Protein AF-A0A256I765-F1 (afdb_monomer_lite)

Foldseek 3Di:
DDDDDDPPPDDPDPPPDPPCPVVVVVVVVCVVVVVVCCVVCVPVVVVVVVVVVVVVVVVVVVVVVVVCVQWVFDQDVPPGTDTDGDPDD

pLDDT: mean 73.79, std 20.91, range [37.41, 98.12]

Radius of gyration: 30.71 Å; chains: 1; bounding box: 88×30×59 Å

Secondary structure (DSSP, 8-state):
------------------TTHHHHHHHHHHHHHHHHHHHH-HHHHHHHHHHHHHHHHHHHHHHHHHHHHH-EEEEETTTEEEEE-----

Structure (mmCIF, N/CA/C/O backbone):
data_AF-A0A256I765-F1
#
_entry.id   AF-A0A256I765-F1
#
loop_
_atom_site.group_PDB
_atom_site.id
_atom_site.type_symbol
_atom_site.label_atom_id
_atom_site.label_alt_id
_atom_site.label_comp_id
_atom_site.label_asym_id
_atom_site.label_entity_id
_atom_site.label_seq_id
_atom_site.pdbx_PDB_ins_code
_atom_site.Cartn_x
_atom_site.Cartn_y
_atom_site.Cartn_z
_atom_site.occupancy
_atom_site.B_iso_or_equiv
_atom_site.auth_seq_id
_atom_site.auth_comp_id
_atom_site.auth_asym_id
_atom_site.auth_atom_id
_atom_site.pdbx_PDB_model_num
ATOM 1 N N . MET A 1 1 ? 72.301 2.236 -15.790 1.00 37.41 1 MET A N 1
ATOM 2 C CA . MET A 1 1 ? 71.826 3.534 -15.263 1.00 37.41 1 MET A CA 1
ATOM 3 C C . MET A 1 1 ? 70.408 3.329 -14.760 1.00 37.41 1 MET A C 1
ATOM 5 O O . MET A 1 1 ? 69.513 3.111 -15.560 1.00 37.41 1 MET A O 1
ATOM 9 N N . ASN A 1 2 ? 70.255 3.274 -13.436 1.00 44.09 2 ASN A N 1
ATOM 10 C CA . ASN A 1 2 ? 68.973 3.207 -12.735 1.00 44.09 2 ASN A CA 1
ATOM 11 C C . ASN A 1 2 ? 68.425 4.632 -12.597 1.00 44.09 2 ASN A C 1
ATOM 13 O O . ASN A 1 2 ? 69.186 5.521 -12.218 1.00 44.09 2 ASN A O 1
ATOM 17 N N . GLY A 1 3 ? 67.142 4.856 -12.880 1.00 46.94 3 GLY A N 1
ATOM 18 C CA . GLY A 1 3 ? 66.571 6.203 -12.825 1.00 46.94 3 GLY A CA 1
ATOM 19 C C . GLY A 1 3 ? 65.063 6.261 -13.034 1.00 46.94 3 GLY A C 1
ATOM 20 O O . GLY A 1 3 ? 64.611 6.784 -14.039 1.00 46.94 3 GLY A O 1
ATOM 21 N N . GLY A 1 4 ? 64.318 5.709 -12.073 1.00 52.09 4 GLY A N 1
ATOM 22 C CA . GLY A 1 4 ? 63.030 6.226 -11.597 1.00 52.09 4 GLY A CA 1
ATOM 23 C C . GLY A 1 4 ? 61.976 6.641 -12.624 1.00 52.09 4 GLY A C 1
ATOM 24 O O . GLY A 1 4 ? 61.779 7.830 -12.855 1.00 52.09 4 GLY A O 1
ATOM 25 N N . TYR A 1 5 ? 61.182 5.677 -13.092 1.00 51.31 5 TYR A N 1
ATOM 26 C CA . TYR A 1 5 ? 59.830 5.966 -13.565 1.00 51.31 5 TYR A CA 1
ATOM 27 C C . TYR A 1 5 ? 58.875 5.854 -12.382 1.00 51.31 5 TYR A C 1
ATOM 29 O O . TYR A 1 5 ? 58.741 4.820 -11.730 1.00 51.31 5 TYR A O 1
ATOM 37 N N . THR A 1 6 ? 58.259 6.983 -12.081 1.00 58.50 6 THR A N 1
ATOM 38 C CA . THR A 1 6 ? 57.226 7.208 -11.08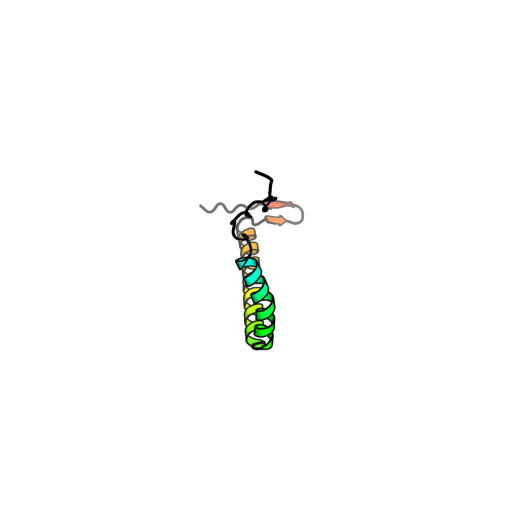2 1.00 58.50 6 THR A CA 1
ATOM 39 C C . THR A 1 6 ? 56.071 6.214 -11.213 1.00 58.50 6 THR A C 1
ATOM 41 O O . THR A 1 6 ? 55.118 6.460 -11.946 1.00 58.50 6 THR A O 1
ATOM 44 N N . ALA A 1 7 ? 56.096 5.133 -10.439 1.00 50.12 7 ALA A N 1
ATOM 45 C CA . ALA A 1 7 ? 54.901 4.352 -10.138 1.00 50.12 7 ALA A CA 1
ATOM 46 C C . ALA A 1 7 ? 54.385 4.741 -8.748 1.00 50.12 7 ALA A C 1
ATOM 48 O O . ALA A 1 7 ? 54.237 3.917 -7.852 1.00 50.12 7 ALA A O 1
ATOM 49 N N .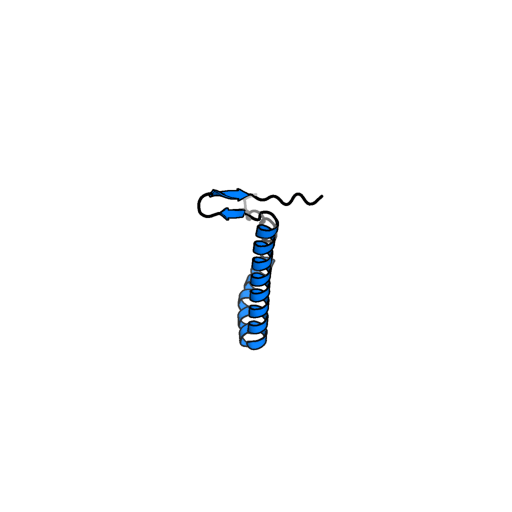 ARG A 1 8 ? 54.051 6.027 -8.581 1.00 52.12 8 ARG A N 1
ATOM 50 C CA . ARG A 1 8 ? 53.030 6.442 -7.609 1.00 52.12 8 ARG A CA 1
ATOM 51 C C . ARG A 1 8 ? 51.667 6.065 -8.200 1.00 52.12 8 ARG A C 1
ATOM 53 O O . ARG A 1 8 ? 50.820 6.919 -8.434 1.00 52.12 8 ARG A O 1
ATOM 60 N N . ALA A 1 9 ? 51.489 4.784 -8.51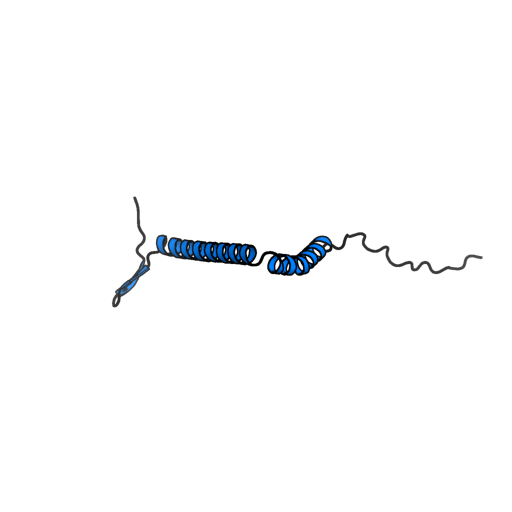4 1.00 51.16 9 ALA A N 1
ATOM 61 C CA . ALA A 1 9 ? 50.189 4.222 -8.807 1.00 51.16 9 ALA A CA 1
ATOM 62 C C . ALA A 1 9 ? 49.523 4.054 -7.446 1.00 51.16 9 ALA A C 1
ATOM 64 O O . ALA A 1 9 ? 49.810 3.119 -6.705 1.00 51.16 9 ALA A O 1
ATOM 65 N N . VAL A 1 10 ? 48.808 5.118 -7.076 1.00 53.66 10 VAL A N 1
ATOM 66 C CA . VAL A 1 10 ? 47.512 5.096 -6.399 1.00 53.66 10 VAL A CA 1
ATOM 67 C C . VAL A 1 10 ? 47.254 3.770 -5.703 1.00 53.66 10 VAL A C 1
ATOM 69 O O . VAL A 1 10 ? 47.064 2.768 -6.386 1.00 53.66 10 VAL A O 1
ATOM 72 N N . MET A 1 11 ? 47.248 3.808 -4.362 1.00 46.00 11 MET A N 1
ATOM 73 C CA . MET A 1 11 ? 46.639 2.790 -3.505 1.00 46.00 11 MET A CA 1
ATOM 74 C C . MET A 1 11 ? 45.580 2.041 -4.302 1.00 46.00 11 MET A C 1
ATOM 76 O O . MET A 1 11 ? 44.556 2.639 -4.644 1.00 46.00 11 MET A O 1
ATOM 80 N N . ALA A 1 12 ? 45.885 0.789 -4.656 1.00 47.53 12 ALA A N 1
ATOM 81 C CA . ALA A 1 12 ? 44.910 -0.125 -5.211 1.00 47.53 12 ALA A CA 1
ATOM 82 C C . ALA A 1 12 ? 43.700 -0.006 -4.295 1.00 47.53 12 ALA A C 1
ATOM 84 O O . ALA A 1 12 ? 43.808 -0.226 -3.083 1.00 47.53 12 ALA A O 1
ATOM 85 N N . GLY A 1 13 ? 42.640 0.556 -4.877 1.00 50.47 13 GLY A N 1
ATOM 86 C CA . GLY A 1 13 ? 41.443 0.933 -4.166 1.00 50.47 13 GLY A CA 1
ATOM 87 C C . GLY A 1 13 ? 41.010 -0.246 -3.325 1.00 50.47 13 GLY A C 1
ATOM 88 O O . GLY A 1 13 ? 41.155 -1.396 -3.726 1.00 50.47 13 GLY A O 1
ATOM 89 N N . SER A 1 14 ? 40.519 0.054 -2.134 1.00 49.38 14 SER A N 1
ATOM 90 C CA . SER A 1 14 ? 39.765 -0.903 -1.354 1.00 49.38 14 SER A CA 1
ATOM 91 C C . SER A 1 14 ? 38.771 -1.613 -2.278 1.00 49.38 14 SER A C 1
ATOM 93 O O . SER A 1 14 ? 37.759 -1.015 -2.648 1.00 49.38 14 SER A O 1
ATOM 95 N N . ASP A 1 15 ? 39.036 -2.877 -2.609 1.00 56.19 15 ASP A N 1
ATOM 96 C CA . ASP A 1 15 ? 38.098 -3.825 -3.225 1.00 56.19 15 ASP A CA 1
ATOM 97 C C . ASP A 1 15 ? 36.975 -4.196 -2.234 1.00 56.19 15 ASP A C 1
ATOM 99 O O . ASP A 1 15 ? 36.492 -5.324 -2.169 1.00 56.19 15 ASP A O 1
ATOM 103 N N . SER A 1 16 ? 36.552 -3.236 -1.413 1.00 61.41 16 SER A N 1
ATOM 104 C CA . SER A 1 16 ? 35.296 -3.317 -0.700 1.00 61.41 16 SER A CA 1
ATOM 105 C C . SER A 1 16 ? 34.224 -2.960 -1.724 1.00 61.41 16 SER A C 1
ATOM 107 O O . SER A 1 16 ? 34.200 -1.807 -2.173 1.00 61.41 16 SER A O 1
ATOM 109 N N . PRO A 1 17 ? 33.340 -3.897 -2.120 1.00 61.00 17 PRO A N 1
ATOM 110 C CA . PRO A 1 17 ? 32.208 -3.539 -2.957 1.00 61.00 17 PRO A CA 1
ATOM 111 C C . PRO A 1 17 ? 31.479 -2.376 -2.272 1.00 61.00 17 PRO A C 1
ATOM 113 O O . PRO A 1 17 ? 31.332 -2.406 -1.045 1.00 61.00 17 PRO A O 1
ATOM 116 N N . PRO A 1 18 ? 31.060 -1.325 -3.004 1.00 61.38 18 PRO A N 1
ATOM 117 C CA . PRO A 1 18 ? 30.328 -0.229 -2.395 1.00 61.38 18 PRO A CA 1
ATOM 118 C C . PRO A 1 18 ? 29.113 -0.835 -1.698 1.00 61.38 18 PRO A C 1
ATOM 120 O O . PRO A 1 18 ? 28.200 -1.343 -2.349 1.00 61.38 18 PRO A O 1
ATOM 123 N N . ASN A 1 19 ? 29.124 -0.800 -0.364 1.00 60.56 19 ASN A N 1
ATOM 124 C CA . ASN A 1 19 ? 28.226 -1.553 0.519 1.00 60.56 19 ASN A CA 1
ATOM 125 C C . ASN A 1 19 ? 26.747 -1.105 0.418 1.00 60.56 19 ASN A C 1
ATOM 127 O O . ASN A 1 19 ? 25.915 -1.476 1.238 1.00 60.56 19 ASN A O 1
ATOM 131 N N . GLY A 1 20 ? 26.419 -0.278 -0.580 1.00 61.72 20 GLY A N 1
ATOM 132 C CA . GLY A 1 20 ? 25.094 0.250 -0.878 1.00 61.72 20 GLY A CA 1
ATOM 133 C C . GLY A 1 20 ? 24.682 0.161 -2.350 1.00 61.72 20 GLY A C 1
ATOM 134 O O . GLY A 1 20 ? 23.584 0.602 -2.664 1.00 61.72 20 GLY A O 1
ATOM 135 N N . GLY A 1 21 ? 25.493 -0.409 -3.254 1.00 77.81 21 GLY A N 1
ATOM 136 C CA . GLY A 1 21 ? 25.184 -0.419 -4.694 1.00 77.81 21 GLY A CA 1
ATOM 137 C C . GLY A 1 21 ? 23.824 -1.048 -5.015 1.00 77.81 21 GLY A C 1
ATOM 138 O O . GLY A 1 21 ? 22.984 -0.418 -5.647 1.00 77.81 21 GLY A O 1
ATOM 139 N N . LEU A 1 22 ? 23.556 -2.248 -4.493 1.00 84.88 22 LEU A N 1
ATOM 140 C CA . LEU A 1 22 ? 22.309 -2.970 -4.769 1.00 84.88 22 LEU A CA 1
ATOM 141 C C . LEU A 1 22 ? 21.075 -2.289 -4.162 1.00 84.88 22 LEU A C 1
ATOM 143 O O . LEU A 1 22 ? 20.049 -2.183 -4.827 1.00 84.88 22 LEU A O 1
ATOM 147 N N . VAL A 1 23 ? 21.172 -1.795 -2.925 1.00 90.12 23 VAL A N 1
ATOM 148 C CA . VAL A 1 23 ? 20.061 -1.086 -2.267 1.00 90.12 23 VAL A CA 1
ATOM 149 C C . VAL A 1 23 ? 19.741 0.20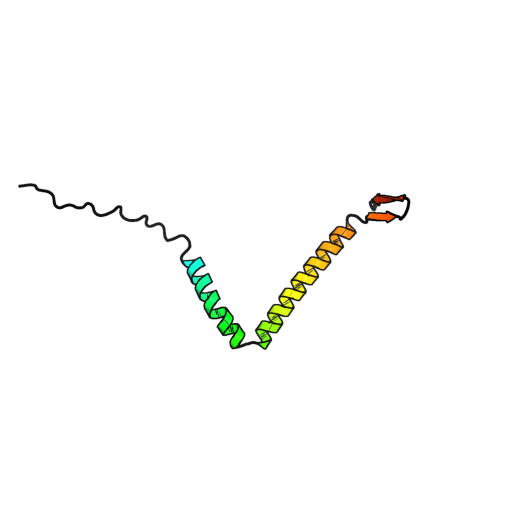8 -3.010 1.00 90.12 23 VAL A C 1
ATOM 151 O O . VAL A 1 23 ? 18.573 0.495 -3.257 1.00 90.12 23 VAL A O 1
ATOM 154 N N . VAL A 1 24 ? 20.765 0.959 -3.423 1.00 88.94 24 VAL A N 1
ATOM 155 C CA . VAL A 1 24 ? 20.599 2.198 -4.193 1.00 88.94 24 VAL A CA 1
ATOM 156 C C . VAL A 1 24 ? 20.013 1.908 -5.576 1.00 88.94 24 VAL A C 1
ATOM 158 O O . VAL A 1 24 ? 19.079 2.591 -5.991 1.00 88.94 24 VAL A O 1
ATOM 161 N N . SER A 1 25 ? 20.485 0.869 -6.270 1.00 91.62 25 SER A N 1
ATOM 162 C CA . SER A 1 25 ? 19.924 0.455 -7.560 1.00 91.62 25 SER A CA 1
ATOM 163 C C . SER A 1 25 ? 18.473 -0.016 -7.446 1.00 91.62 25 SER A C 1
ATOM 165 O O . SER A 1 25 ? 17.655 0.349 -8.287 1.00 91.62 25 SER A O 1
ATOM 167 N N . LEU A 1 26 ? 18.124 -0.775 -6.403 1.00 94.00 26 LEU A N 1
ATOM 168 C CA . LEU A 1 26 ? 16.741 -1.188 -6.145 1.00 94.00 26 LEU A CA 1
ATOM 169 C C . LEU A 1 26 ? 15.848 -0.000 -5.794 1.00 94.00 26 LEU A C 1
ATOM 171 O O . LEU A 1 26 ? 14.730 0.079 -6.295 1.00 94.00 26 LEU A O 1
ATOM 175 N N . ALA A 1 27 ? 16.333 0.934 -4.975 1.00 94.88 27 ALA A N 1
ATOM 176 C CA . ALA A 1 27 ? 15.599 2.149 -4.644 1.00 94.88 27 ALA A CA 1
ATOM 177 C C . ALA A 1 27 ? 15.342 2.996 -5.897 1.00 94.88 27 ALA A C 1
ATOM 179 O O . ALA A 1 27 ? 14.219 3.451 -6.109 1.00 94.88 27 ALA A O 1
ATOM 180 N 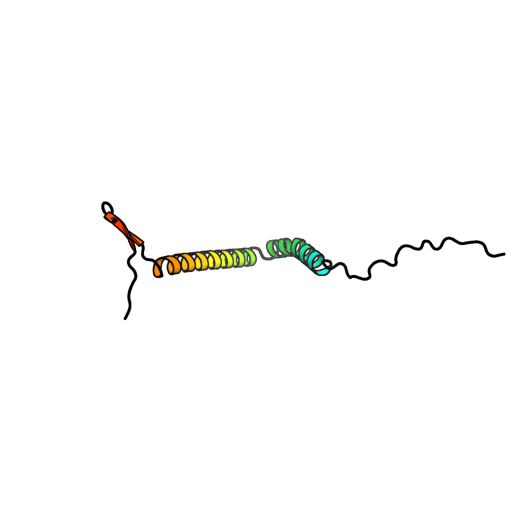N . PHE A 1 28 ? 16.350 3.153 -6.758 1.00 93.69 28 PHE A N 1
ATOM 181 C CA . PHE A 1 28 ? 16.208 3.847 -8.035 1.00 93.69 28 PHE A CA 1
ATOM 182 C C . PHE A 1 28 ? 15.208 3.142 -8.960 1.00 93.69 28 PHE A C 1
ATOM 184 O O . PHE A 1 28 ? 14.307 3.783 -9.501 1.00 93.69 28 PHE A O 1
ATOM 191 N N . LEU A 1 29 ? 15.316 1.817 -9.097 1.00 96.31 29 LEU A N 1
ATOM 192 C CA . LEU A 1 29 ? 14.375 1.028 -9.887 1.00 96.31 29 LEU A CA 1
ATOM 193 C C . LEU A 1 29 ? 12.947 1.166 -9.354 1.00 96.31 29 LEU A C 1
ATOM 195 O O . LEU A 1 29 ? 12.032 1.379 -10.141 1.00 96.31 29 LEU A O 1
ATOM 199 N N . ALA A 1 30 ? 12.748 1.090 -8.038 1.00 96.69 30 ALA A N 1
ATOM 200 C CA . ALA A 1 30 ? 11.442 1.273 -7.416 1.00 96.69 30 ALA A CA 1
ATOM 201 C C . ALA A 1 30 ? 10.888 2.681 -7.669 1.00 96.69 30 ALA A C 1
ATOM 203 O O . ALA A 1 30 ? 9.713 2.820 -7.998 1.00 96.69 30 ALA A O 1
ATOM 204 N N . LEU A 1 31 ? 11.733 3.712 -7.581 1.00 97.81 31 LEU A N 1
ATOM 205 C CA . LEU A 1 31 ? 11.348 5.105 -7.813 1.00 97.81 31 LEU A CA 1
ATOM 206 C C . LEU A 1 31 ? 10.811 5.330 -9.232 1.00 97.81 31 LEU A C 1
ATOM 208 O O . LEU A 1 31 ? 9.875 6.106 -9.409 1.00 97.81 31 LEU A O 1
ATOM 212 N N . VAL A 1 32 ? 11.355 4.625 -10.227 1.00 97.69 32 VAL A N 1
ATOM 213 C CA . VAL A 1 32 ? 10.881 4.694 -11.617 1.00 97.69 32 VAL A CA 1
ATOM 214 C C . VAL A 1 32 ? 9.719 3.730 -11.872 1.00 97.69 32 VAL A C 1
ATOM 216 O O . VAL A 1 32 ? 8.717 4.114 -12.466 1.00 97.69 32 VAL A O 1
ATOM 219 N N . ALA A 1 33 ? 9.808 2.480 -11.421 1.00 97.31 33 ALA A N 1
ATOM 220 C CA . ALA A 1 33 ? 8.805 1.458 -11.710 1.00 97.31 33 ALA A CA 1
ATOM 221 C C . ALA A 1 33 ? 7.466 1.729 -11.011 1.00 97.31 33 ALA A C 1
ATOM 223 O O . ALA A 1 33 ? 6.410 1.474 -11.587 1.00 97.31 33 ALA A O 1
ATOM 224 N N . LEU A 1 34 ? 7.489 2.268 -9.790 1.00 97.19 34 LEU A N 1
ATOM 225 C CA . LEU A 1 34 ? 6.283 2.521 -9.006 1.00 97.19 34 LEU A CA 1
ATOM 226 C C . LEU A 1 34 ? 5.283 3.456 -9.715 1.00 97.19 34 LEU A C 1
ATOM 228 O O . LEU A 1 34 ? 4.133 3.043 -9.872 1.00 97.19 34 LEU A O 1
ATOM 232 N N . PRO A 1 35 ? 5.654 4.666 -10.186 1.00 97.25 35 PRO A N 1
ATOM 233 C CA . PRO A 1 35 ? 4.715 5.519 -10.911 1.00 97.25 35 PRO A CA 1
ATOM 234 C C . PRO A 1 35 ? 4.233 4.877 -12.218 1.00 97.25 35 PRO A C 1
ATOM 236 O O . PRO A 1 35 ? 3.065 5.038 -12.562 1.00 97.25 35 PRO A O 1
ATOM 239 N N . LEU A 1 36 ? 5.079 4.101 -12.910 1.00 97.38 36 LEU A N 1
ATOM 240 C CA . LEU A 1 36 ? 4.668 3.357 -14.108 1.00 97.38 36 LEU A CA 1
ATOM 241 C C . LEU A 1 36 ? 3.576 2.326 -13.788 1.00 97.38 36 LEU A C 1
ATOM 243 O O . LEU A 1 36 ? 2.581 2.236 -14.509 1.00 97.38 36 LEU A O 1
ATOM 247 N N . VAL A 1 37 ? 3.732 1.571 -12.699 1.00 97.62 37 VAL A N 1
ATOM 248 C CA . VAL A 1 37 ? 2.728 0.600 -12.238 1.00 97.62 37 VAL A CA 1
ATOM 249 C C . VAL A 1 37 ? 1.431 1.307 -11.850 1.00 97.62 37 VAL A C 1
ATOM 251 O O . VAL A 1 37 ? 0.362 0.870 -12.269 1.00 97.62 37 VAL A O 1
ATOM 254 N N . VAL A 1 38 ? 1.516 2.417 -11.112 1.00 97.62 38 VAL A N 1
ATOM 255 C CA . VAL A 1 38 ? 0.341 3.201 -10.697 1.00 97.62 38 VAL A CA 1
ATOM 256 C C . VAL A 1 38 ? -0.412 3.760 -11.904 1.00 97.62 38 VAL A C 1
ATOM 258 O O . VAL A 1 38 ? -1.639 3.685 -11.944 1.00 97.62 38 VAL A O 1
ATOM 261 N N . ALA A 1 39 ? 0.304 4.276 -12.903 1.00 96.88 39 ALA A N 1
ATOM 262 C CA . ALA A 1 39 ? -0.303 4.782 -14.131 1.00 96.88 39 ALA A CA 1
ATOM 263 C C . ALA A 1 39 ? -0.949 3.663 -14.965 1.00 96.88 39 ALA A C 1
ATOM 265 O O . ALA A 1 39 ? -2.004 3.871 -15.559 1.00 96.88 39 ALA A O 1
ATOM 266 N N . SER A 1 40 ? -0.338 2.474 -14.989 1.00 98.12 40 SER A N 1
ATOM 267 C CA . SER A 1 40 ? -0.829 1.329 -15.770 1.00 98.12 40 SER A CA 1
ATOM 268 C C . SER A 1 40 ? -2.022 0.626 -15.113 1.00 98.12 40 SER A C 1
ATOM 270 O O . SER A 1 40 ? -2.903 0.129 -15.811 1.00 98.12 40 SER A O 1
ATOM 272 N N . TYR A 1 41 ? -2.070 0.584 -13.776 1.00 96.75 41 TYR A N 1
ATOM 273 C CA . TYR A 1 41 ? -3.068 -0.168 -13.004 1.00 96.75 41 TYR A CA 1
ATOM 274 C C . TYR A 1 41 ? -3.710 0.674 -11.886 1.00 96.75 41 TYR A C 1
ATOM 276 O O . TYR A 1 41 ? -3.662 0.295 -10.711 1.00 96.75 41 TYR A O 1
ATOM 284 N N . PRO A 1 42 ? -4.374 1.795 -12.220 1.00 93.75 42 PRO A N 1
ATOM 285 C CA . PRO A 1 42 ? -4.807 2.787 -11.235 1.00 93.75 42 PRO A CA 1
ATOM 286 C C . PRO A 1 42 ? -5.787 2.227 -10.195 1.00 93.75 42 PRO A C 1
ATOM 288 O O . PRO A 1 42 ? -5.658 2.513 -9.005 1.00 93.75 42 PRO A O 1
ATOM 291 N N . LEU A 1 43 ? -6.740 1.385 -10.614 1.00 98.06 43 LEU A N 1
ATOM 292 C CA . LEU A 1 43 ? -7.737 0.799 -9.709 1.00 98.06 43 LEU A CA 1
ATOM 293 C C . LEU A 1 43 ? -7.122 -0.214 -8.737 1.00 98.06 43 LEU A C 1
ATOM 295 O O . LEU A 1 43 ? -7.458 -0.218 -7.554 1.00 98.06 43 LEU A O 1
ATOM 299 N N . VAL A 1 44 ? -6.198 -1.050 -9.219 1.00 97.31 44 VAL A N 1
ATOM 300 C CA . VAL A 1 44 ? -5.510 -2.047 -8.384 1.00 97.31 44 VAL A CA 1
ATOM 301 C C . VAL A 1 44 ? -4.615 -1.345 -7.368 1.00 97.31 44 VAL A C 1
ATOM 303 O O . VAL A 1 44 ? -4.657 -1.672 -6.182 1.00 97.31 44 VAL A O 1
ATOM 306 N N . SER A 1 45 ? -3.854 -0.337 -7.802 1.00 96.06 45 SER A N 1
ATOM 307 C CA . SER A 1 45 ? -3.014 0.470 -6.915 1.00 96.06 45 SER A CA 1
ATOM 308 C C . SER A 1 45 ? -3.833 1.210 -5.856 1.00 96.06 45 SER A C 1
ATOM 310 O O . SER A 1 45 ? -3.453 1.199 -4.685 1.00 96.06 45 SER A O 1
ATOM 312 N N . ALA A 1 46 ? -4.976 1.798 -6.226 1.00 97.25 46 ALA A N 1
ATOM 313 C CA . ALA A 1 46 ? -5.876 2.450 -5.276 1.00 97.25 46 ALA A CA 1
ATOM 314 C C . ALA A 1 46 ? -6.464 1.455 -4.263 1.00 97.25 46 ALA A C 1
ATOM 316 O O . ALA A 1 46 ? -6.483 1.737 -3.064 1.00 97.25 46 ALA A O 1
ATOM 317 N N . GLY A 1 47 ? -6.892 0.277 -4.725 1.00 98.12 47 GLY A N 1
ATOM 318 C CA . GLY A 1 47 ? -7.405 -0.785 -3.860 1.00 98.12 47 GLY A CA 1
ATOM 319 C C . GLY A 1 47 ? -6.360 -1.286 -2.861 1.00 98.12 47 GLY A C 1
ATOM 320 O O . GLY A 1 47 ? -6.651 -1.394 -1.670 1.00 98.12 47 GLY A O 1
ATOM 321 N N . LEU A 1 48 ? -5.125 -1.521 -3.317 1.00 97.88 48 LEU A N 1
ATOM 322 C CA . LEU A 1 48 ? -4.010 -1.899 -2.445 1.00 97.88 48 LEU A CA 1
ATOM 323 C C . LEU A 1 48 ? -3.705 -0.813 -1.412 1.00 97.88 48 LEU A C 1
ATOM 325 O O . LEU A 1 48 ? -3.583 -1.120 -0.227 1.00 97.88 48 LEU A O 1
ATOM 329 N N . LEU A 1 49 ? -3.631 0.452 -1.835 1.00 96.88 49 LEU A N 1
ATOM 330 C CA . LEU A 1 49 ? -3.388 1.574 -0.929 1.00 96.88 49 LEU A CA 1
ATOM 331 C C . LEU A 1 49 ? -4.482 1.666 0.142 1.00 96.88 49 LEU A C 1
ATOM 333 O O . LEU A 1 49 ? -4.175 1.751 1.331 1.00 96.88 49 LEU A O 1
ATOM 337 N N . ALA A 1 50 ? -5.751 1.592 -0.264 1.00 97.81 50 ALA A N 1
ATOM 338 C CA . ALA A 1 50 ? -6.885 1.610 0.653 1.00 97.81 50 ALA A CA 1
ATOM 339 C C . ALA A 1 50 ? -6.847 0.427 1.634 1.00 97.81 50 ALA A C 1
ATOM 341 O O . ALA A 1 50 ? -7.056 0.618 2.833 1.00 97.81 50 ALA A O 1
ATOM 342 N N . GLY A 1 51 ? -6.521 -0.774 1.152 1.00 97.81 51 GLY A N 1
ATOM 343 C CA . GLY A 1 51 ? -6.370 -1.966 1.986 1.00 97.81 51 GLY A CA 1
ATOM 344 C C . GLY A 1 51 ? -5.270 -1.814 3.039 1.00 97.81 51 GLY A C 1
ATOM 345 O O . GLY A 1 51 ? -5.500 -2.093 4.216 1.00 97.81 51 GLY A O 1
ATOM 346 N N . VAL A 1 52 ? -4.098 -1.301 2.650 1.00 98.06 52 VAL A N 1
ATOM 347 C CA . VAL A 1 52 ? -2.989 -1.031 3.582 1.00 98.06 52 VAL A CA 1
ATOM 348 C C . VAL A 1 52 ? -3.396 0.004 4.630 1.00 98.06 52 VAL A C 1
ATOM 350 O O . VAL A 1 52 ? -3.182 -0.211 5.823 1.00 98.06 52 VAL A O 1
ATOM 353 N N . VAL A 1 53 ? -4.031 1.102 4.214 1.00 97.69 53 VAL A N 1
ATOM 354 C CA . VAL A 1 53 ? -4.516 2.138 5.138 1.00 97.69 53 VAL A CA 1
ATOM 355 C C . VAL A 1 53 ? -5.530 1.560 6.127 1.00 97.69 53 VAL A C 1
ATOM 357 O O . VAL A 1 53 ? -5.430 1.823 7.328 1.00 97.69 53 VAL A O 1
ATOM 360 N N . ALA A 1 54 ? -6.466 0.736 5.655 1.00 97.06 54 ALA A N 1
ATOM 361 C CA . ALA A 1 54 ? -7.448 0.078 6.508 1.00 97.06 54 ALA A CA 1
ATOM 362 C C . ALA A 1 54 ? -6.783 -0.848 7.537 1.00 97.06 54 ALA A C 1
ATOM 364 O O . ALA A 1 54 ? -7.136 -0.801 8.716 1.00 97.06 54 ALA A O 1
ATOM 365 N N . LEU A 1 55 ? -5.780 -1.632 7.130 1.00 97.56 55 LEU A N 1
ATOM 366 C CA . LEU A 1 55 ? -5.018 -2.497 8.037 1.00 97.56 55 LEU A CA 1
ATOM 367 C C . LEU A 1 55 ? -4.263 -1.695 9.102 1.00 97.56 55 LEU A C 1
ATOM 369 O O . LEU A 1 55 ? -4.300 -2.054 10.279 1.00 97.56 55 LEU A O 1
ATOM 373 N N . VAL A 1 56 ? -3.627 -0.584 8.725 1.00 96.62 56 VAL A N 1
ATOM 374 C CA . VAL A 1 56 ? -2.938 0.304 9.676 1.00 96.62 56 VAL A CA 1
ATOM 375 C C . VAL A 1 56 ? -3.931 0.921 10.662 1.00 96.62 56 VAL A C 1
ATOM 377 O O . VAL A 1 56 ? -3.674 0.948 11.869 1.00 96.62 56 VAL A O 1
ATOM 380 N N . ALA A 1 57 ? -5.083 1.389 10.178 1.00 94.69 57 ALA A N 1
ATOM 381 C CA . ALA A 1 57 ? -6.134 1.945 11.025 1.00 94.69 57 ALA A CA 1
ATOM 382 C C . ALA A 1 57 ? -6.690 0.896 11.999 1.00 94.69 57 ALA A C 1
ATOM 384 O O . ALA A 1 57 ? -6.848 1.181 13.190 1.00 94.69 57 ALA A O 1
ATOM 385 N N . LEU A 1 58 ? -6.923 -0.326 11.518 1.00 94.19 58 LEU A N 1
ATOM 386 C CA . LEU A 1 58 ? -7.388 -1.443 12.332 1.00 94.19 58 LEU A CA 1
ATOM 387 C C . LEU A 1 58 ? -6.352 -1.837 13.390 1.00 94.19 58 LEU A C 1
ATOM 389 O O . LEU A 1 58 ? -6.700 -1.948 14.564 1.00 94.19 58 LEU A O 1
ATOM 393 N N . GLY A 1 59 ? -5.076 -1.960 13.016 1.00 92.75 59 GLY A N 1
ATOM 394 C CA . GLY A 1 59 ? -3.983 -2.238 13.950 1.00 92.75 59 GLY A CA 1
ATOM 395 C C . GLY A 1 59 ? -3.855 -1.159 15.027 1.00 92.75 59 GLY A C 1
ATOM 396 O O . GLY A 1 59 ? -3.725 -1.467 16.212 1.00 92.75 59 GLY A O 1
ATOM 397 N N . ARG A 1 60 ? -3.991 0.118 14.648 1.00 89.25 60 ARG A N 1
ATOM 398 C CA . ARG A 1 60 ? -3.997 1.243 15.596 1.00 89.25 60 ARG A CA 1
ATOM 399 C C . ARG A 1 60 ? -5.216 1.212 16.521 1.00 89.25 60 ARG A C 1
ATOM 401 O O . ARG A 1 60 ? -5.093 1.540 17.700 1.00 89.25 60 ARG A O 1
ATOM 408 N N . SER A 1 61 ? -6.381 0.830 16.001 1.00 85.12 61 SER A N 1
ATOM 409 C CA . SER A 1 61 ? -7.609 0.665 16.785 1.00 85.12 61 SER A CA 1
ATOM 410 C C . SER A 1 61 ? -7.455 -0.445 17.824 1.00 85.12 61 SER A C 1
ATOM 412 O O . SER A 1 61 ? -7.699 -0.217 19.007 1.00 85.12 61 SER A O 1
ATOM 414 N N . LEU A 1 62 ? -6.953 -1.608 17.402 1.00 86.44 62 LEU A N 1
ATOM 415 C CA . LEU A 1 62 ? -6.673 -2.748 18.274 1.00 86.44 62 LEU A CA 1
ATOM 416 C C . LEU A 1 62 ? -5.632 -2.399 19.340 1.00 86.44 62 LEU A C 1
ATOM 418 O O . LEU A 1 62 ? -5.876 -2.649 20.514 1.00 86.44 62 LEU A O 1
ATOM 422 N N . SER A 1 63 ? -4.525 -1.753 18.966 1.00 84.44 63 SER A N 1
ATOM 423 C CA . SER A 1 63 ? -3.504 -1.292 19.916 1.00 84.44 63 SER A CA 1
ATOM 424 C C . SER A 1 63 ? -4.104 -0.384 20.995 1.00 84.44 63 SER A C 1
ATOM 426 O O . SER A 1 63 ? -3.923 -0.647 22.181 1.00 84.44 63 SER A O 1
ATOM 428 N N . ARG A 1 64 ? -4.910 0.614 20.608 1.00 74.94 64 ARG A N 1
ATOM 429 C CA . ARG A 1 64 ? -5.615 1.493 21.561 1.00 74.94 64 ARG A CA 1
ATOM 430 C C . ARG A 1 64 ? -6.649 0.755 22.410 1.00 74.94 64 ARG A C 1
ATOM 432 O O . ARG A 1 64 ? -6.924 1.166 23.535 1.00 74.94 64 ARG A O 1
ATOM 439 N N . HIS A 1 65 ? -7.276 -0.281 21.862 1.00 70.00 65 HIS A N 1
ATOM 440 C CA . HIS A 1 65 ? -8.266 -1.076 22.577 1.00 70.00 65 HIS A CA 1
ATOM 441 C C . HIS A 1 65 ? -7.612 -1.978 23.632 1.00 70.00 65 HIS A C 1
ATOM 443 O O . HIS A 1 65 ? -8.097 -2.035 24.759 1.00 70.00 65 HIS A O 1
ATOM 449 N N . VAL A 1 66 ? -6.485 -2.615 23.304 1.00 63.59 66 VAL A N 1
ATOM 450 C CA . VAL A 1 66 ? -5.690 -3.432 24.239 1.00 63.59 66 VAL A CA 1
ATOM 451 C C . VAL A 1 66 ? -5.113 -2.579 25.372 1.00 63.59 66 VAL A C 1
ATOM 453 O O . VAL A 1 66 ? -5.148 -3.000 26.530 1.00 63.59 66 VAL A O 1
ATOM 456 N N . ASP A 1 67 ? -4.676 -1.356 25.066 1.00 58.69 67 ASP A N 1
ATOM 457 C CA . ASP A 1 67 ? -4.177 -0.411 26.073 1.00 58.69 67 ASP A CA 1
ATOM 458 C C . ASP A 1 67 ? -5.262 -0.080 27.120 1.00 58.69 67 ASP A C 1
ATOM 460 O O . ASP A 1 67 ? -5.037 -0.128 28.329 1.00 58.69 67 ASP A O 1
ATOM 464 N N . ARG A 1 68 ? -6.508 0.128 26.667 1.00 55.31 68 ARG A N 1
ATOM 465 C CA . ARG A 1 68 ? -7.670 0.343 27.554 1.00 55.31 68 ARG A CA 1
ATOM 466 C C . ARG A 1 68 ? -8.146 -0.916 28.278 1.00 55.31 68 ARG A C 1
ATOM 468 O O . ARG A 1 68 ? -8.752 -0.804 29.341 1.00 55.31 68 ARG A O 1
ATOM 475 N N . GLY A 1 69 ? -7.927 -2.096 27.700 1.00 52.41 69 GLY A N 1
ATOM 476 C CA . GLY A 1 69 ? -8.265 -3.377 28.324 1.00 52.41 69 GLY A CA 1
ATOM 477 C C . GLY A 1 69 ? -7.351 -3.728 29.501 1.00 52.41 69 GLY A C 1
ATOM 478 O O . GLY A 1 69 ? -7.783 -4.428 30.414 1.00 52.41 69 GLY A O 1
ATOM 479 N N . THR A 1 70 ? -6.120 -3.207 29.505 1.00 49.81 70 THR A N 1
ATOM 480 C CA . THR A 1 70 ? -5.119 -3.475 30.552 1.00 49.81 70 THR A CA 1
ATOM 481 C C . THR A 1 70 ? -5.199 -2.470 31.708 1.00 49.81 70 THR A C 1
ATOM 483 O O . THR A 1 70 ? -4.988 -2.854 32.857 1.00 49.81 70 THR A O 1
ATOM 486 N N . VAL A 1 71 ? -5.584 -1.212 31.449 1.00 53.25 71 VAL A N 1
ATOM 487 C CA . VAL A 1 71 ? -5.829 -0.199 32.491 1.00 53.25 71 VAL A CA 1
ATOM 488 C C . VAL A 1 71 ? -7.128 0.546 32.184 1.00 53.25 71 VAL A C 1
ATOM 490 O O . VAL A 1 71 ? 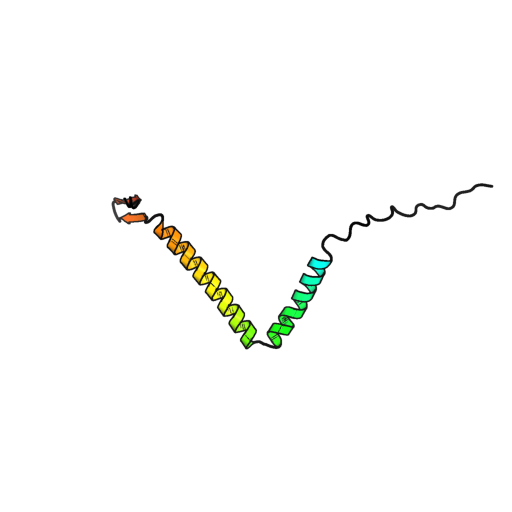-7.168 1.482 31.386 1.00 53.25 71 VAL A O 1
ATOM 493 N N . ARG A 1 72 ? -8.226 0.137 32.831 1.00 52.94 72 ARG A N 1
ATOM 494 C CA . ARG A 1 72 ? -9.496 0.870 32.774 1.00 52.94 72 ARG A CA 1
ATOM 495 C C . ARG A 1 72 ? -9.471 1.983 33.825 1.00 52.94 72 ARG A C 1
ATOM 497 O O . ARG A 1 72 ? -9.988 1.818 34.925 1.00 52.94 72 ARG A O 1
ATOM 504 N N . THR A 1 73 ? -8.866 3.118 33.495 1.00 53.97 73 THR A N 1
ATOM 505 C CA . THR A 1 73 ? -8.966 4.348 34.294 1.00 53.97 73 THR A CA 1
ATOM 506 C C . THR A 1 73 ? -10.312 5.012 34.027 1.00 53.97 73 THR A C 1
ATOM 508 O O . THR A 1 73 ? -10.575 5.516 32.935 1.00 53.97 73 THR A O 1
ATOM 511 N N . ILE A 1 74 ? -11.200 4.986 35.020 1.00 54.62 74 ILE A N 1
ATOM 512 C CA . ILE A 1 74 ? -12.452 5.745 34.992 1.00 54.62 74 ILE A CA 1
ATOM 513 C C . ILE A 1 74 ? -12.203 7.010 35.813 1.00 54.62 74 ILE A C 1
ATOM 515 O O . ILE A 1 74 ? -12.004 6.947 37.024 1.00 54.62 74 ILE A O 1
ATOM 519 N N . SER A 1 75 ? -12.184 8.168 35.154 1.00 50.62 75 SER A N 1
ATOM 520 C CA . SER A 1 75 ? -12.178 9.462 35.838 1.00 50.62 75 SER A CA 1
ATOM 521 C C . SER A 1 75 ? -13.593 9.762 36.330 1.00 50.62 75 SER A C 1
ATOM 523 O O . SER A 1 75 ? -14.491 10.007 35.520 1.00 50.62 75 SER A O 1
ATOM 525 N N . LEU A 1 76 ? -13.803 9.716 37.645 1.00 54.53 76 LEU A N 1
ATOM 526 C CA . LEU A 1 76 ? -15.086 10.031 38.269 1.00 54.53 76 LEU A CA 1
ATOM 527 C C . LEU A 1 76 ? -15.153 11.547 38.528 1.00 54.53 76 LEU A C 1
ATOM 529 O O . LEU A 1 76 ? -14.313 12.070 39.270 1.00 54.53 76 LEU A O 1
ATOM 533 N N . PRO A 1 77 ? -16.111 12.280 37.925 1.00 46.50 77 PRO A N 1
ATOM 534 C CA . PRO A 1 77 ? -16.231 13.716 38.146 1.00 46.50 77 PRO A CA 1
ATOM 535 C C . PRO A 1 77 ? -16.525 13.988 39.629 1.00 46.50 77 PRO A C 1
ATOM 537 O O . PRO A 1 77 ? -17.518 13.511 40.168 1.00 46.50 77 PRO A O 1
ATOM 540 N N . GLY A 1 78 ? -15.624 14.725 40.288 1.00 62.09 78 GLY A N 1
ATOM 541 C CA . GLY A 1 78 ? -15.695 15.059 41.718 1.00 62.09 78 GLY A CA 1
ATOM 542 C C . GLY A 1 78 ? -14.880 14.163 42.666 1.00 62.09 78 GLY A C 1
ATOM 543 O O . GLY A 1 78 ? -14.783 14.502 43.840 1.00 62.09 78 GLY A O 1
ATOM 544 N N . LEU A 1 79 ? -14.269 13.067 42.187 1.00 59.62 79 LEU A N 1
ATOM 545 C CA . LEU A 1 79 ? -13.558 12.080 43.030 1.00 59.62 79 LEU A CA 1
ATOM 546 C C . LEU A 1 79 ? -12.103 11.788 42.608 1.00 59.62 79 LEU A C 1
ATOM 548 O O . LEU A 1 79 ? -11.398 11.064 43.305 1.00 59.62 79 LEU A O 1
ATOM 552 N N . GLY A 1 80 ? -11.633 12.360 41.495 1.00 59.50 80 GLY A N 1
ATOM 553 C CA . GLY A 1 80 ? -10.295 12.092 40.954 1.00 59.50 80 GLY A CA 1
ATOM 554 C C . GLY A 1 80 ? -10.214 10.800 40.127 1.00 59.50 80 GLY A C 1
ATOM 555 O O . GLY A 1 80 ? -11.204 10.097 39.917 1.00 59.50 80 GLY A O 1
ATOM 556 N N . THR A 1 81 ? -9.029 10.521 39.579 1.00 57.56 81 THR A N 1
ATOM 557 C CA . THR A 1 81 ? -8.769 9.355 38.718 1.00 57.56 81 THR A CA 1
ATOM 558 C C . THR A 1 81 ? -8.608 8.103 39.576 1.00 57.56 81 THR A C 1
ATOM 560 O O . THR A 1 81 ? -7.644 8.005 40.330 1.00 57.56 81 THR A O 1
ATOM 563 N N . VAL A 1 82 ? -9.530 7.142 39.466 1.00 59.97 82 VAL A N 1
ATOM 564 C CA . VAL A 1 82 ? -9.452 5.877 40.213 1.00 59.97 82 VAL A CA 1
ATOM 565 C C . VAL A 1 82 ? -9.022 4.760 39.261 1.00 59.97 82 VAL A C 1
ATOM 567 O O . VAL A 1 82 ? -9.705 4.465 38.277 1.00 59.97 82 VAL A O 1
ATOM 570 N N . GLU A 1 83 ? -7.872 4.145 39.537 1.00 57.78 83 GLU A N 1
ATOM 571 C CA . GLU A 1 83 ? -7.389 2.961 38.821 1.00 57.78 83 GLU A CA 1
ATOM 572 C C . GLU A 1 83 ? -8.097 1.704 39.345 1.00 57.78 83 GLU A C 1
ATOM 574 O O . GLU A 1 83 ? -7.889 1.289 40.483 1.00 57.78 83 GLU A O 1
ATOM 579 N N . TYR A 1 84 ? -8.931 1.071 38.514 1.00 54.69 84 TYR A N 1
ATOM 580 C CA . TYR A 1 84 ? -9.508 -0.240 38.822 1.00 54.69 84 TYR A CA 1
ATOM 581 C C . TYR A 1 84 ? -8.689 -1.343 38.144 1.00 54.69 84 TYR A C 1
ATOM 583 O O . TYR A 1 84 ? -8.747 -1.526 36.926 1.00 54.69 84 TYR A O 1
ATOM 591 N N . ARG A 1 85 ? -7.934 -2.105 38.943 1.00 51.59 85 ARG A N 1
ATOM 592 C CA . ARG A 1 85 ? -7.238 -3.322 38.505 1.00 51.59 85 ARG A CA 1
ATOM 593 C C . ARG A 1 85 ? -8.191 -4.510 38.638 1.00 51.59 85 ARG A C 1
ATOM 595 O O . ARG A 1 85 ? -8.616 -4.835 39.742 1.00 51.59 85 ARG A O 1
ATOM 602 N N . PHE A 1 86 ? -8.523 -5.175 37.531 1.00 53.69 86 PHE A N 1
ATOM 603 C CA . PHE A 1 86 ? -9.282 -6.426 37.582 1.00 53.69 86 PHE A CA 1
ATOM 604 C C . PHE A 1 86 ? -8.401 -7.528 38.182 1.00 53.69 86 PHE A C 1
ATOM 606 O O . PHE A 1 86 ? -7.555 -8.105 37.502 1.00 53.69 86 PHE A O 1
ATOM 613 N N . THR A 1 87 ? -8.597 -7.835 39.462 1.00 46.66 87 THR A N 1
ATOM 614 C CA . THR A 1 87 ? -8.123 -9.085 40.061 1.00 46.66 87 THR A CA 1
ATOM 615 C C . THR A 1 87 ? -9.046 -10.201 39.585 1.00 46.66 87 THR A C 1
ATOM 617 O O . THR A 1 87 ? -10.061 -10.489 40.216 1.00 46.66 87 THR A O 1
ATOM 620 N N . ARG A 1 88 ? -8.757 -10.788 38.422 1.00 49.44 88 ARG A N 1
ATOM 621 C CA . ARG A 1 88 ? -9.404 -12.039 38.023 1.00 49.44 88 ARG A CA 1
ATOM 622 C C . ARG A 1 88 ? -8.695 -13.177 38.759 1.00 49.44 88 ARG A C 1
ATOM 624 O O . ARG A 1 88 ? -7.521 -13.415 38.488 1.00 49.44 88 ARG A O 1
ATOM 631 N N . SER A 1 89 ? -9.387 -13.783 39.723 1.00 45.34 89 SER A N 1
ATOM 632 C CA . SER A 1 89 ? -9.041 -15.075 40.332 1.00 45.34 89 SER A CA 1
ATOM 633 C C . SER A 1 89 ? -9.307 -16.214 39.359 1.00 45.34 89 SER A C 1
ATOM 635 O O . SER A 1 89 ? -10.369 -16.132 38.695 1.00 45.34 89 SER A O 1
#

Sequence (89 aa):
MNGGYTARAVMAGSDSPPNGGLVVSLAFLALVALPLVVASYPLVSAGLLAGVVALVALGRSLSRHVDRGTVRTISLPGLGTVEYRFTRS